Protein AF-A0A432IQC7-F1 (afdb_monomer_lite)

Sequence (105 aa):
MKKDLQYITLHDFSTETGYFYPDFELSYQLFGPELHTAPVVLVNHALTGNSNVTGKNGWWKELIGPARVIDTNKYTIISINVPGNGYDEKPENLIENFEDFNARD

Radius of gyration: 14.85 Å; chains: 1; bounding box: 38×25×37 Å

Structure (mmCIF, N/CA/C/O backbone):
data_AF-A0A432IQC7-F1
#
_entry.id   AF-A0A432IQC7-F1
#
loop_
_atom_site.group_PDB
_atom_site.id
_atom_site.type_symbol
_atom_site.label_atom_id
_atom_site.label_alt_id
_atom_site.label_comp_id
_atom_site.label_asym_id
_atom_site.label_entity_id
_atom_site.label_seq_id
_atom_site.pdbx_PDB_ins_code
_atom_site.Cartn_x
_atom_site.Cartn_y
_atom_site.Cartn_z
_atom_site.occupancy
_atom_site.B_iso_or_equiv
_atom_site.auth_seq_id
_atom_site.auth_comp_id
_atom_site.auth_asym_id
_atom_site.auth_atom_id
_atom_site.pdbx_PDB_model_num
ATOM 1 N N . MET A 1 1 ? 12.949 10.041 7.342 1.00 52.72 1 MET A N 1
ATOM 2 C CA . MET A 1 1 ? 12.748 9.931 5.876 1.00 52.72 1 MET A CA 1
ATOM 3 C C . MET A 1 1 ? 11.260 10.077 5.631 1.00 52.72 1 MET A C 1
ATOM 5 O O . MET A 1 1 ? 10.510 9.412 6.330 1.00 52.72 1 MET A O 1
ATOM 9 N N . LYS A 1 2 ? 10.835 10.969 4.733 1.00 60.66 2 LYS A N 1
ATOM 10 C CA . LYS A 1 2 ? 9.410 11.184 4.455 1.00 60.66 2 LYS A CA 1
ATOM 11 C C . LYS A 1 2 ? 8.861 9.943 3.742 1.00 60.66 2 LYS A C 1
ATOM 13 O O . LYS A 1 2 ? 9.435 9.538 2.733 1.00 60.66 2 LYS A O 1
ATOM 18 N N . LYS A 1 3 ? 7.828 9.310 4.301 1.00 79.31 3 LYS A N 1
ATOM 19 C CA . LYS A 1 3 ? 7.080 8.247 3.619 1.00 79.31 3 LYS A CA 1
ATOM 20 C C . LYS A 1 3 ? 6.276 8.933 2.513 1.00 79.31 3 LYS A C 1
ATOM 22 O O . LYS A 1 3 ? 5.605 9.924 2.798 1.00 79.31 3 LYS A O 1
ATOM 27 N N . ASP A 1 4 ? 6.388 8.475 1.271 1.00 91.00 4 ASP A N 1
ATOM 28 C CA . ASP A 1 4 ? 5.612 9.029 0.151 1.00 91.00 4 ASP A CA 1
ATOM 29 C C . ASP A 1 4 ? 4.208 8.412 0.137 1.00 91.00 4 ASP A C 1
ATOM 31 O O . ASP A 1 4 ? 3.841 7.659 -0.762 1.00 91.00 4 ASP A O 1
ATOM 35 N N . LEU A 1 5 ? 3.484 8.628 1.238 1.00 96.25 5 LEU A N 1
ATOM 36 C CA . LEU A 1 5 ? 2.135 8.121 1.440 1.00 96.25 5 LEU A CA 1
ATOM 37 C C . LEU A 1 5 ? 1.142 9.008 0.704 1.00 96.25 5 LEU A C 1
ATOM 39 O O . LEU A 1 5 ? 1.131 10.228 0.874 1.00 96.25 5 LEU A O 1
ATOM 43 N N . GLN A 1 6 ? 0.292 8.354 -0.069 1.00 97.06 6 GLN A N 1
ATOM 44 C CA . GLN A 1 6 ? -0.903 8.923 -0.660 1.00 97.06 6 GLN A CA 1
ATOM 45 C C . GLN A 1 6 ? -2.111 8.470 0.160 1.00 97.06 6 GLN A C 1
ATOM 47 O O . GLN A 1 6 ? -2.053 7.441 0.837 1.00 97.06 6 GLN A O 1
ATOM 52 N N . TYR A 1 7 ? -3.196 9.237 0.099 1.00 97.31 7 TYR A N 1
ATOM 53 C CA . TYR A 1 7 ? -4.412 8.967 0.859 1.00 97.31 7 TYR A CA 1
ATOM 54 C C . TYR A 1 7 ? -5.626 8.997 -0.062 1.00 97.31 7 TYR A C 1
ATOM 56 O O . TYR A 1 7 ? -5.666 9.759 -1.030 1.00 97.31 7 TYR A O 1
ATOM 64 N N . ILE A 1 8 ? -6.601 8.146 0.232 1.00 97.12 8 ILE A N 1
ATOM 65 C CA . ILE A 1 8 ? -7.933 8.178 -0.366 1.00 97.12 8 ILE A CA 1
ATOM 66 C C . ILE A 1 8 ? -8.960 8.040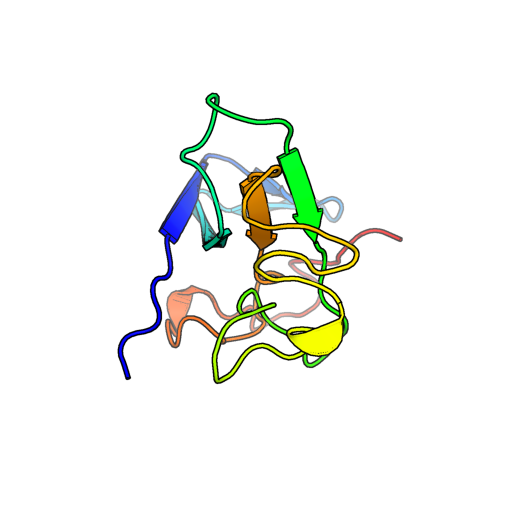 0.752 1.00 97.12 8 ILE A C 1
ATOM 68 O O . ILE A 1 8 ? -8.809 7.186 1.622 1.00 97.12 8 ILE A O 1
ATOM 72 N N . THR A 1 9 ? -9.996 8.871 0.730 1.00 97.88 9 THR A N 1
ATOM 73 C CA . THR A 1 9 ? -11.095 8.798 1.696 1.00 97.88 9 THR A CA 1
ATOM 74 C C . THR A 1 9 ? -12.285 8.118 1.044 1.00 97.88 9 THR A C 1
ATOM 76 O O . THR A 1 9 ? -12.732 8.526 -0.029 1.00 97.88 9 THR A O 1
ATOM 79 N N . LEU A 1 10 ? -12.787 7.068 1.685 1.00 96.75 10 LEU A N 1
ATOM 80 C CA . LEU A 1 10 ? -14.076 6.475 1.361 1.00 96.75 10 LEU A CA 1
ATOM 81 C C . LEU A 1 10 ? -15.129 7.144 2.243 1.00 96.75 10 LEU A C 1
ATOM 83 O O . LEU A 1 10 ? -15.012 7.111 3.466 1.00 96.75 10 LEU A O 1
ATOM 87 N N . HIS A 1 11 ? -16.132 7.757 1.627 1.00 97.81 11 HIS A N 1
ATOM 88 C CA . HIS A 1 11 ? -17.242 8.370 2.351 1.00 97.81 11 HIS A CA 1
ATOM 89 C C . HIS A 1 11 ? -18.366 7.356 2.561 1.00 97.81 11 HIS A C 1
ATOM 91 O O . HIS A 1 11 ? -18.594 6.506 1.696 1.00 97.81 11 HIS A O 1
ATOM 97 N N . ASP A 1 12 ? -19.064 7.473 3.689 1.00 97.56 12 ASP A N 1
ATOM 98 C CA . ASP A 1 12 ? -20.222 6.651 4.053 1.00 97.56 12 ASP A CA 1
ATOM 99 C C . ASP A 1 12 ? -19.945 5.134 3.958 1.00 97.56 12 ASP A C 1
ATOM 101 O O . ASP A 1 12 ? -20.722 4.362 3.388 1.00 97.56 12 ASP A O 1
ATOM 105 N N . PHE A 1 13 ? -18.806 4.690 4.497 1.00 95.50 13 PHE A N 1
ATOM 106 C CA . PHE A 1 13 ? -18.362 3.300 4.420 1.00 95.50 13 PHE A CA 1
ATOM 107 C C . PHE A 1 13 ? -18.910 2.467 5.584 1.00 95.50 13 PHE A C 1
ATOM 109 O O . PHE A 1 13 ? -18.645 2.751 6.751 1.00 95.50 13 PHE A O 1
ATOM 116 N N . SER A 1 14 ? -19.629 1.390 5.271 1.00 95.38 14 SER A N 1
ATOM 117 C CA . SER A 1 14 ? -20.025 0.376 6.253 1.00 95.38 14 SER A CA 1
ATOM 118 C C . SER A 1 14 ? -19.151 -0.865 6.128 1.00 95.38 14 SER A C 1
ATOM 120 O O . SER A 1 14 ? -19.010 -1.422 5.037 1.00 95.38 14 SER A O 1
ATOM 122 N N . THR A 1 15 ? -18.600 -1.324 7.249 1.00 93.19 15 THR A N 1
ATOM 123 C CA . THR A 1 15 ? -17.915 -2.618 7.317 1.00 93.19 15 THR A CA 1
ATOM 124 C C . THR A 1 15 ? -18.918 -3.764 7.240 1.00 93.19 15 THR A C 1
ATOM 126 O O . THR A 1 15 ? -20.127 -3.575 7.386 1.00 93.19 15 THR A O 1
ATOM 129 N N . GLU A 1 16 ? -18.429 -4.983 7.016 1.00 88.00 16 GLU A N 1
ATOM 130 C CA . GLU A 1 16 ? -19.286 -6.172 6.947 1.00 88.00 16 GLU A CA 1
ATOM 131 C C . GLU A 1 16 ? -20.040 -6.435 8.261 1.00 88.00 16 GLU A C 1
ATOM 133 O O . GLU A 1 16 ? -21.188 -6.874 8.238 1.00 88.00 16 GLU A O 1
ATOM 138 N N . THR A 1 17 ? -19.437 -6.095 9.405 1.00 89.88 17 THR A N 1
ATOM 139 C CA . THR A 1 17 ? -20.076 -6.177 10.728 1.00 89.88 17 THR A CA 1
ATOM 140 C C . THR A 1 17 ? -21.114 -5.072 10.960 1.00 89.88 17 THR A C 1
ATOM 142 O O . THR A 1 17 ? -21.816 -5.090 11.970 1.00 89.88 17 THR A O 1
ATOM 145 N N . GLY A 1 18 ? -21.260 -4.134 10.018 1.00 92.94 18 GLY A N 1
ATOM 146 C CA . GLY A 1 18 ? -22.230 -3.044 10.062 1.00 92.94 18 GLY A CA 1
ATOM 147 C C . GLY A 1 18 ? -21.731 -1.784 10.767 1.00 92.94 18 GLY A C 1
ATOM 148 O O . GLY A 1 18 ? -22.510 -0.841 10.918 1.00 92.94 18 GLY A O 1
ATOM 149 N N . TYR A 1 19 ? -20.461 -1.732 11.182 1.00 94.81 19 TYR A N 1
ATOM 150 C CA . TYR A 1 19 ? -19.888 -0.509 11.737 1.00 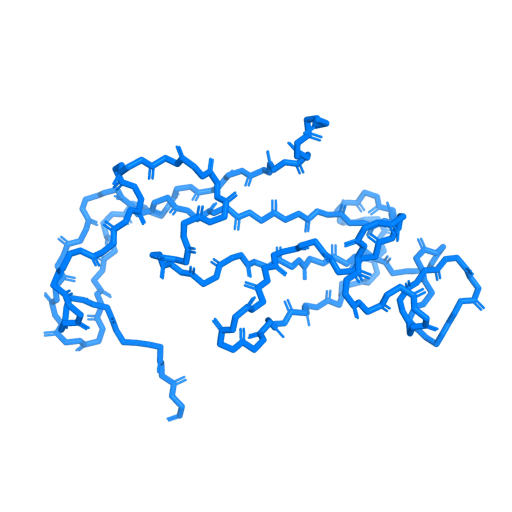94.81 19 TYR A CA 1
ATOM 151 C C . TYR A 1 19 ? -19.777 0.560 10.643 1.00 94.81 19 TYR A C 1
ATOM 153 O O . TYR A 1 19 ? -19.350 0.275 9.523 1.00 94.81 19 TYR A O 1
ATOM 161 N N . PHE A 1 20 ? -20.189 1.789 10.953 1.00 96.38 20 PHE A N 1
ATOM 162 C CA . PHE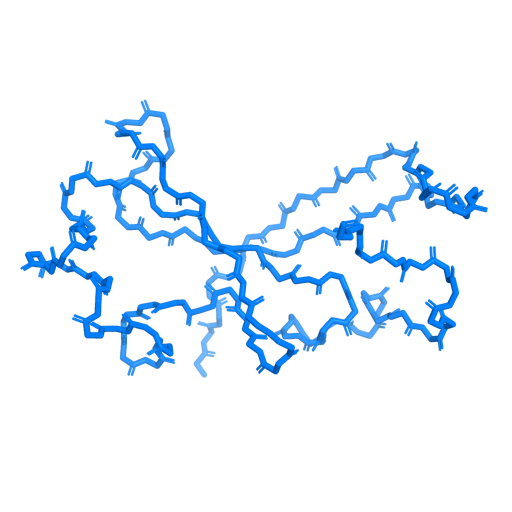 A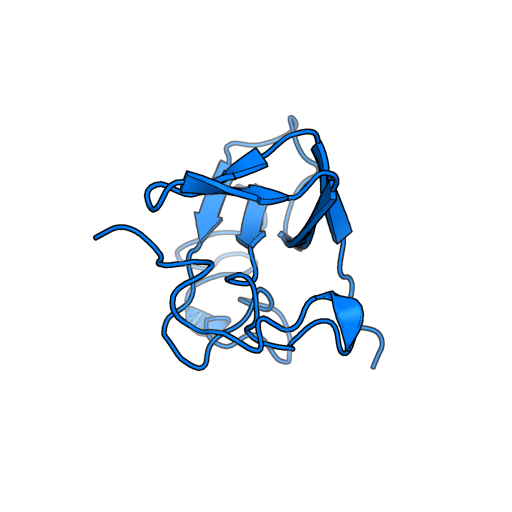 1 20 ? -20.279 2.881 9.987 1.00 96.38 20 PHE A CA 1
ATOM 163 C C . PHE A 1 20 ? -19.183 3.924 10.208 1.00 96.38 20 PHE A C 1
ATOM 165 O O . PHE A 1 20 ? -19.088 4.522 11.279 1.00 96.38 20 PHE A O 1
ATOM 172 N N . TYR A 1 21 ? -18.415 4.184 9.153 1.00 95.94 21 TYR A N 1
ATOM 173 C CA . TYR A 1 21 ? -17.449 5.268 9.055 1.00 95.94 21 TYR A CA 1
ATOM 174 C C . TYR A 1 21 ? -17.994 6.357 8.114 1.00 95.94 21 TYR A C 1
ATOM 176 O O . TYR A 1 21 ? -18.119 6.101 6.914 1.00 95.94 21 TYR A O 1
ATOM 184 N N . PRO A 1 22 ? -18.282 7.579 8.608 1.00 97.19 22 PRO A N 1
ATOM 185 C CA . PRO A 1 22 ? -18.618 8.710 7.738 1.00 97.19 22 PRO A CA 1
ATOM 186 C C . PRO A 1 22 ? -17.486 9.028 6.754 1.00 97.19 22 PRO A C 1
ATOM 188 O O . PRO A 1 22 ? -17.730 9.242 5.571 1.00 97.19 22 PRO A O 1
ATOM 191 N N . ASP A 1 23 ? -16.247 8.982 7.250 1.00 96.56 23 ASP A N 1
ATOM 192 C CA . ASP A 1 23 ? -15.016 9.151 6.489 1.00 96.56 23 ASP A CA 1
ATOM 193 C C . ASP A 1 23 ? -14.036 8.042 6.889 1.00 96.56 23 ASP A C 1
ATOM 195 O O . ASP A 1 23 ? -13.644 7.938 8.052 1.00 96.56 23 ASP A O 1
ATOM 199 N N . PHE A 1 24 ? -13.642 7.205 5.929 1.00 95.81 24 PHE A N 1
ATOM 200 C CA . PHE A 1 24 ? -12.685 6.118 6.121 1.00 95.81 24 PHE A CA 1
ATOM 201 C C . PHE A 1 24 ? -11.451 6.353 5.246 1.00 95.81 24 PHE A C 1
ATOM 203 O O . PHE A 1 24 ? -11.460 6.092 4.039 1.00 95.81 24 PHE A O 1
ATOM 210 N N . GLU A 1 25 ? -10.400 6.919 5.840 1.00 97.12 25 GLU A N 1
ATOM 211 C CA . GLU A 1 25 ? -9.158 7.249 5.141 1.00 97.12 25 GLU A CA 1
ATOM 212 C C . GLU A 1 25 ? -8.245 6.019 5.025 1.00 97.12 25 GLU A C 1
ATOM 214 O O . GLU A 1 25 ? -7.933 5.346 6.004 1.00 97.12 25 GLU A O 1
ATOM 219 N N . LEU A 1 26 ? -7.781 5.740 3.809 1.00 96.31 26 LEU A N 1
ATOM 220 C CA . LEU A 1 26 ? -6.820 4.687 3.509 1.00 96.31 26 LEU A CA 1
ATOM 221 C C . LEU A 1 26 ? -5.517 5.307 3.024 1.00 96.31 26 LEU A C 1
ATOM 223 O O . LEU A 1 26 ? -5.518 6.119 2.096 1.00 96.31 26 LEU A O 1
ATOM 227 N N . SER A 1 27 ? -4.397 4.868 3.594 1.00 97.62 27 SER A N 1
ATOM 228 C CA . SER A 1 27 ? -3.069 5.238 3.113 1.00 97.62 27 SER A CA 1
ATOM 229 C C . SER A 1 27 ? -2.490 4.162 2.194 1.00 97.62 27 SER A C 1
ATOM 231 O O . SER A 1 27 ? -2.632 2.959 2.420 1.00 97.62 27 SER A O 1
ATOM 233 N N . TYR A 1 28 ? -1.822 4.587 1.127 1.00 97.56 28 TYR A N 1
ATOM 234 C CA . TYR A 1 28 ? -1.223 3.697 0.137 1.00 97.56 28 TYR A CA 1
ATOM 235 C C . TYR A 1 28 ? 0.045 4.308 -0.464 1.00 97.56 28 TYR A C 1
ATOM 237 O O . TYR A 1 28 ? 0.356 5.483 -0.264 1.00 97.56 28 TYR A O 1
ATOM 245 N N . GLN A 1 29 ? 0.800 3.500 -1.204 1.00 97.81 29 GLN A N 1
ATOM 246 C CA . GLN A 1 29 ? 1.958 3.951 -1.973 1.00 97.81 29 GLN A CA 1
ATOM 247 C C . GLN A 1 29 ? 1.896 3.446 -3.408 1.00 97.81 29 GLN A C 1
ATOM 249 O O . GLN A 1 29 ? 1.369 2.364 -3.684 1.00 97.81 29 GLN A O 1
ATOM 254 N N . LEU A 1 30 ? 2.483 4.242 -4.299 1.00 97.69 30 LEU A N 1
ATOM 255 C CA . LEU A 1 30 ? 2.648 3.939 -5.712 1.00 97.69 30 LEU A CA 1
ATOM 256 C C . LEU A 1 30 ? 4.127 3.756 -6.042 1.00 97.69 30 LEU A C 1
ATOM 258 O O . LEU A 1 30 ? 4.985 4.464 -5.516 1.00 97.69 30 LEU A O 1
ATOM 262 N N . PHE A 1 31 ? 4.422 2.825 -6.945 1.00 97.50 31 PHE A N 1
ATOM 263 C CA . PHE A 1 31 ? 5.767 2.628 -7.482 1.00 97.50 31 PHE A CA 1
ATOM 264 C C . PHE A 1 31 ? 5.697 2.346 -8.983 1.00 97.50 31 PHE A C 1
ATOM 266 O O . PHE A 1 31 ? 4.775 1.677 -9.445 1.00 97.50 31 PHE A O 1
ATOM 273 N N . GLY A 1 32 ? 6.703 2.799 -9.733 1.00 97.62 32 GLY A N 1
ATOM 274 C CA . GLY A 1 32 ? 6.754 2.623 -11.186 1.00 97.62 32 GLY A CA 1
ATOM 275 C C . GLY A 1 32 ? 6.066 3.760 -11.953 1.00 97.62 32 GLY A C 1
ATOM 276 O O . GLY A 1 32 ? 6.078 4.891 -11.464 1.00 97.62 32 GLY A O 1
ATOM 277 N N . PRO A 1 33 ? 5.523 3.500 -13.159 1.00 98.31 33 PRO A N 1
ATOM 278 C CA . PRO A 1 33 ? 4.866 4.513 -13.981 1.00 98.31 33 PRO A CA 1
ATOM 279 C C . PRO A 1 33 ? 3.617 5.084 -13.306 1.00 98.31 33 PRO A C 1
ATOM 281 O O . PRO A 1 33 ? 3.016 4.445 -12.438 1.00 98.31 33 PRO A O 1
ATOM 284 N N . GLU A 1 34 ? 3.195 6.268 -13.745 1.00 97.31 34 GLU A N 1
ATOM 285 C CA . GLU A 1 34 ? 1.988 6.928 -13.243 1.00 97.31 34 GLU A CA 1
ATOM 286 C C . GLU A 1 34 ? 0.738 6.054 -13.429 1.00 97.31 34 GLU A C 1
ATOM 288 O O . GLU A 1 34 ? 0.634 5.268 -14.379 1.00 97.31 34 GLU A O 1
ATOM 293 N N . LEU A 1 35 ? -0.241 6.201 -12.531 1.00 95.81 35 LEU A N 1
ATOM 294 C CA . LEU A 1 35 ? -1.529 5.520 -12.665 1.00 95.81 35 LEU A CA 1
ATOM 295 C C . LEU A 1 35 ? -2.143 5.783 -14.046 1.00 95.81 35 LEU A C 1
ATOM 297 O O . LEU A 1 35 ? -2.030 6.874 -14.596 1.00 95.81 35 LEU A O 1
ATOM 301 N N . HIS A 1 36 ? -2.807 4.764 -14.596 1.00 96.25 36 HIS A N 1
ATOM 302 C CA . HIS A 1 36 ? -3.409 4.765 -15.937 1.00 96.25 36 HIS A CA 1
ATOM 303 C C . HIS A 1 36 ? -2.422 4.784 -17.118 1.00 96.25 36 HIS A C 1
ATOM 305 O O . HIS A 1 36 ? -2.867 4.736 -18.263 1.00 96.25 36 HIS A O 1
ATOM 311 N N . THR A 1 37 ? -1.105 4.784 -16.875 1.00 98.19 37 THR A N 1
ATOM 312 C CA . THR A 1 37 ? -0.090 4.718 -17.946 1.00 98.19 37 THR A CA 1
ATOM 313 C C . THR A 1 37 ? 0.497 3.318 -18.157 1.00 98.19 37 THR A C 1
ATOM 315 O O . THR A 1 37 ? 1.112 3.058 -19.191 1.00 98.19 37 THR A O 1
ATOM 318 N N . ALA A 1 38 ? 0.275 2.394 -17.215 1.00 98.31 38 ALA A N 1
ATOM 319 C CA . ALA A 1 38 ? 0.742 1.009 -17.264 1.00 98.31 38 ALA A CA 1
ATOM 320 C C . ALA A 1 38 ? -0.253 0.046 -16.577 1.00 98.31 38 ALA A C 1
ATOM 322 O O . ALA A 1 38 ? -1.102 0.493 -15.798 1.00 98.31 38 ALA A O 1
ATOM 323 N N . PRO A 1 39 ? -0.174 -1.278 -16.831 1.00 98.50 39 PRO A N 1
ATOM 324 C CA . PRO A 1 39 ? -0.971 -2.258 -16.098 1.00 98.50 39 PRO A CA 1
ATOM 325 C C . PRO A 1 39 ? -0.658 -2.230 -14.597 1.00 98.50 39 PRO A C 1
ATOM 327 O O . PRO A 1 39 ? 0.494 -2.051 -14.191 1.00 98.50 39 PRO A O 1
ATOM 330 N N . VAL A 1 40 ? -1.690 -2.433 -13.779 1.00 98.50 40 VAL A N 1
ATOM 331 C CA . VAL A 1 40 ? -1.602 -2.324 -12.320 1.00 98.50 40 VAL A CA 1
ATOM 332 C C . VAL A 1 40 ? -1.378 -3.686 -11.672 1.00 98.50 40 VAL A C 1
ATOM 334 O O . VAL A 1 40 ? -2.077 -4.651 -11.981 1.00 98.50 40 VAL A O 1
ATOM 337 N N . VAL A 1 41 ? -0.446 -3.740 -10.720 1.00 98.50 41 VAL A N 1
ATOM 338 C CA . VAL A 1 41 ? -0.286 -4.858 -9.782 1.00 98.50 41 VAL A CA 1
ATOM 339 C C . VAL A 1 41 ? -0.619 -4.357 -8.378 1.00 98.50 41 VAL A C 1
ATOM 341 O O . VAL A 1 41 ? 0.047 -3.459 -7.862 1.00 98.50 41 VAL A O 1
ATOM 344 N N . LEU A 1 42 ? -1.646 -4.944 -7.760 1.00 97.81 42 LEU A N 1
ATOM 345 C CA . LEU A 1 42 ? -1.997 -4.699 -6.362 1.00 97.81 42 LEU A CA 1
ATOM 346 C C . LEU A 1 42 ? -1.196 -5.637 -5.454 1.00 97.81 42 LEU A C 1
ATOM 348 O O . LEU A 1 42 ? -1.202 -6.852 -5.654 1.00 97.81 42 LEU A O 1
ATOM 352 N N . VAL A 1 43 ? -0.532 -5.077 -4.447 1.00 97.56 43 VAL A N 1
ATOM 353 C CA . VAL A 1 43 ? 0.215 -5.827 -3.435 1.00 97.56 43 VAL A CA 1
ATOM 354 C C . VAL A 1 43 ? -0.437 -5.626 -2.075 1.00 97.56 43 VAL A C 1
ATOM 356 O O . VAL A 1 43 ? -0.433 -4.523 -1.537 1.00 97.56 43 VAL A O 1
ATOM 359 N N . ASN A 1 44 ? -0.947 -6.715 -1.502 1.00 94.75 44 ASN A N 1
ATOM 360 C CA . ASN A 1 44 ? -1.424 -6.743 -0.124 1.00 94.75 44 ASN A CA 1
ATOM 361 C C . ASN A 1 44 ? -0.296 -7.231 0.788 1.00 94.75 44 ASN A C 1
ATOM 363 O O . ASN A 1 44 ? 0.384 -8.213 0.479 1.00 94.75 44 ASN A O 1
ATOM 367 N N . HIS A 1 45 ? -0.081 -6.541 1.904 1.00 94.69 45 HIS A N 1
ATOM 368 C CA . HIS A 1 45 ? 0.954 -6.907 2.864 1.00 94.69 45 HIS A CA 1
ATOM 369 C C . HIS A 1 45 ? 0.445 -7.923 3.903 1.00 94.69 45 HIS A C 1
ATOM 371 O O . HIS A 1 45 ? -0.752 -8.047 4.142 1.00 94.69 45 HIS A O 1
ATOM 377 N N . ALA A 1 46 ? 1.370 -8.643 4.545 1.00 93.56 46 ALA A N 1
ATOM 378 C CA . ALA A 1 46 ? 1.071 -9.540 5.669 1.00 93.56 46 ALA A CA 1
ATOM 379 C C . ALA A 1 46 ? 0.857 -8.765 6.989 1.00 93.56 46 ALA A C 1
ATOM 381 O O . ALA A 1 46 ? 1.003 -7.547 7.015 1.00 93.56 46 ALA A O 1
ATOM 382 N N . LEU A 1 47 ? 0.587 -9.460 8.101 1.00 91.12 47 LEU A N 1
ATOM 383 C CA . LEU A 1 47 ? 0.185 -8.862 9.387 1.00 91.12 47 LEU A CA 1
ATOM 384 C C . LEU A 1 47 ? 1.046 -7.673 9.864 1.00 91.12 47 LEU A C 1
ATOM 386 O O . LEU A 1 47 ? 0.507 -6.637 10.225 1.00 91.12 47 LEU A O 1
ATOM 390 N N . THR A 1 48 ? 2.377 -7.794 9.851 1.00 92.25 48 THR A N 1
ATOM 391 C CA . THR A 1 48 ? 3.299 -6.734 10.317 1.00 92.25 48 THR A CA 1
ATOM 392 C C . THR A 1 48 ? 3.868 -5.883 9.176 1.00 92.25 48 THR A C 1
ATOM 394 O O . THR A 1 48 ? 4.874 -5.190 9.347 1.00 92.25 48 THR A O 1
ATOM 397 N N . GLY A 1 49 ? 3.311 -6.027 7.974 1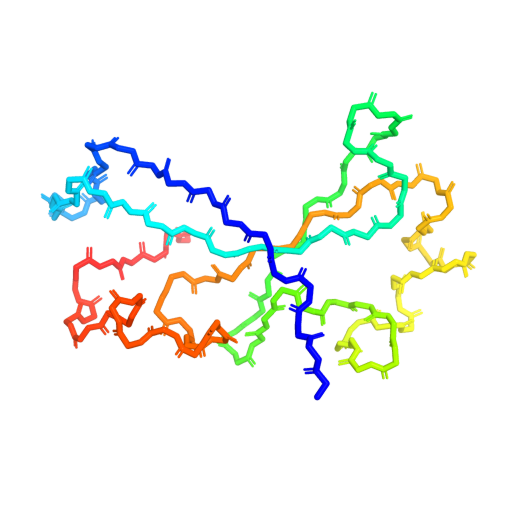.00 94.38 49 GLY A N 1
ATOM 398 C CA . GLY A 1 49 ? 3.748 -5.324 6.777 1.00 94.38 49 GLY A CA 1
ATOM 399 C C . GLY A 1 49 ? 3.149 -3.925 6.655 1.00 94.38 49 GLY A C 1
ATOM 400 O O . GLY A 1 49 ? 2.423 -3.448 7.522 1.00 94.38 49 GLY A O 1
ATOM 401 N N . ASN A 1 50 ? 3.487 -3.259 5.557 1.00 96.94 50 ASN A N 1
ATOM 402 C CA . ASN A 1 50 ? 2.969 -1.941 5.197 1.00 96.94 50 ASN A CA 1
ATOM 403 C C . ASN A 1 50 ? 3.060 -1.724 3.680 1.00 96.94 50 ASN A C 1
ATOM 405 O O . ASN A 1 50 ? 3.581 -2.570 2.945 1.00 96.94 50 ASN A O 1
ATOM 409 N N . SER A 1 51 ? 2.597 -0.567 3.214 1.00 97.56 51 SER A N 1
ATOM 410 C CA . SER A 1 51 ? 2.582 -0.172 1.806 1.00 97.56 51 SER A CA 1
ATOM 411 C C . SER A 1 51 ? 3.968 -0.046 1.156 1.00 97.56 51 SER A C 1
ATOM 413 O O . SER A 1 51 ? 4.078 -0.009 -0.070 1.00 97.56 51 SER A O 1
ATOM 415 N N . ASN A 1 52 ? 5.057 0.016 1.931 1.00 97.50 52 ASN A N 1
ATOM 416 C CA . ASN A 1 52 ? 6.395 0.215 1.382 1.00 97.50 52 ASN A CA 1
ATOM 417 C C . ASN A 1 52 ? 7.009 -1.102 0.886 1.00 97.50 52 ASN A C 1
ATOM 419 O O . ASN A 1 52 ? 7.755 -1.771 1.602 1.00 97.50 52 ASN A O 1
ATOM 423 N N . VAL A 1 53 ? 6.709 -1.475 -0.358 1.00 97.62 53 VAL A N 1
ATOM 424 C CA . VAL A 1 53 ? 7.049 -2.806 -0.899 1.00 97.62 53 VAL A CA 1
ATOM 425 C C . VAL A 1 53 ? 8.411 -2.879 -1.594 1.00 97.62 53 VAL A C 1
ATOM 427 O O . VAL A 1 53 ? 9.010 -3.950 -1.643 1.00 97.62 53 VAL A O 1
ATOM 430 N N . THR A 1 54 ? 8.944 -1.763 -2.098 1.00 97.12 54 THR A N 1
ATOM 431 C CA . THR A 1 54 ? 10.217 -1.720 -2.846 1.00 97.12 54 THR A CA 1
ATOM 432 C C . THR A 1 54 ? 11.088 -0.513 -2.450 1.00 97.12 54 THR A C 1
ATOM 434 O O . THR A 1 54 ? 10.854 0.147 -1.439 1.00 97.12 54 THR A O 1
ATOM 437 N N . GLY A 1 55 ? 12.162 -0.252 -3.195 1.00 93.50 55 GLY A N 1
ATOM 438 C CA . GLY A 1 55 ? 13.168 0.752 -2.878 1.00 93.50 55 GLY A CA 1
ATOM 439 C C . GLY A 1 55 ? 14.072 0.321 -1.723 1.00 93.50 55 GLY A C 1
ATOM 440 O O . GLY A 1 55 ? 14.118 -0.841 -1.320 1.00 93.50 55 GLY A O 1
ATOM 441 N N . LYS A 1 56 ? 14.825 1.277 -1.170 1.00 93.31 56 LYS A N 1
ATOM 442 C CA . LYS A 1 56 ? 15.860 1.001 -0.157 1.00 93.31 56 LYS A CA 1
ATOM 443 C C . LYS A 1 56 ? 15.319 0.254 1.072 1.00 93.31 56 LYS A C 1
ATOM 445 O O . LYS A 1 56 ? 1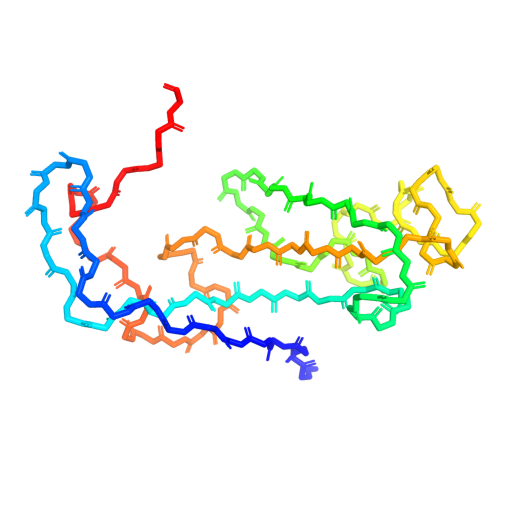5.979 -0.663 1.566 1.00 93.31 56 LYS A O 1
ATOM 450 N N . ASN A 1 57 ? 14.127 0.645 1.521 1.00 92.94 57 ASN A N 1
ATOM 451 C CA . ASN A 1 57 ? 13.501 0.174 2.759 1.00 92.94 57 ASN A CA 1
ATOM 452 C C . ASN A 1 57 ? 12.320 -0.783 2.509 1.00 92.94 57 ASN A C 1
ATOM 454 O O . ASN A 1 57 ? 11.591 -1.086 3.449 1.00 92.94 57 ASN A O 1
ATOM 458 N N . GLY A 1 58 ? 12.080 -1.195 1.260 1.00 95.81 58 GLY A N 1
ATOM 459 C CA . GLY A 1 58 ? 10.936 -2.035 0.917 1.00 95.81 58 GLY A CA 1
ATOM 460 C C . GLY A 1 58 ? 11.129 -3.492 1.318 1.00 95.81 58 GLY A C 1
ATOM 461 O O . GLY A 1 58 ? 12.198 -4.060 1.083 1.00 95.81 58 GLY A O 1
ATOM 462 N N . TRP A 1 59 ? 10.094 -4.108 1.891 1.00 96.50 59 TRP A N 1
ATOM 463 C CA . TRP A 1 59 ? 10.160 -5.486 2.401 1.00 96.50 59 TRP A CA 1
ATOM 464 C C . TRP A 1 59 ? 10.165 -6.559 1.295 1.00 96.50 59 TRP A C 1
ATOM 466 O O . TRP A 1 59 ? 10.559 -7.696 1.545 1.00 96.50 59 TRP A O 1
ATOM 476 N N . TRP A 1 60 ? 9.828 -6.190 0.055 1.00 97.19 60 TRP A N 1
ATOM 477 C CA . TRP A 1 60 ? 9.849 -7.054 -1.133 1.00 97.19 60 TRP A CA 1
ATOM 478 C C . TRP A 1 60 ? 10.754 -6.533 -2.261 1.00 97.19 60 TRP A C 1
ATOM 480 O O . TRP A 1 60 ? 10.611 -6.926 -3.418 1.00 97.19 60 TRP A O 1
ATOM 490 N N . LYS A 1 61 ? 11.753 -5.703 -1.937 1.00 96.81 61 LYS A N 1
ATOM 491 C CA . LYS A 1 61 ? 12.658 -5.060 -2.914 1.00 96.81 61 LYS A CA 1
ATOM 492 C C . LYS A 1 61 ? 13.469 -6.006 -3.819 1.00 96.81 61 LYS A C 1
ATOM 494 O O . LYS A 1 61 ? 13.966 -5.575 -4.855 1.00 96.81 61 LYS A O 1
ATOM 499 N N . GLU A 1 62 ? 13.635 -7.274 -3.438 1.00 97.25 62 GLU A N 1
ATOM 500 C CA . GLU A 1 62 ? 14.291 -8.270 -4.302 1.00 97.25 62 GLU A CA 1
ATOM 501 C C . GLU A 1 62 ? 13.340 -8.838 -5.368 1.00 97.25 62 GLU A C 1
ATOM 503 O O . GLU A 1 62 ? 13.795 -9.271 -6.427 1.00 97.25 62 GLU A O 1
ATOM 508 N N . LEU A 1 63 ? 12.027 -8.800 -5.114 1.00 97.94 63 LEU A N 1
ATOM 509 C CA . LEU A 1 63 ? 10.981 -9.281 -6.019 1.00 97.94 63 LEU A CA 1
ATOM 510 C C . LEU A 1 63 ? 10.402 -8.152 -6.883 1.00 97.94 63 LEU A C 1
ATOM 512 O O . LEU A 1 63 ? 10.170 -8.348 -8.077 1.00 97.94 63 LEU A O 1
ATOM 516 N N . ILE A 1 64 ? 10.183 -6.983 -6.278 1.00 98.44 64 ILE A N 1
ATOM 517 C CA . ILE A 1 64 ? 9.575 -5.802 -6.897 1.00 98.44 64 ILE A CA 1
ATOM 518 C C . ILE A 1 64 ? 10.650 -4.734 -7.076 1.00 98.44 64 ILE A C 1
ATOM 520 O O . ILE A 1 64 ? 11.282 -4.335 -6.100 1.00 98.44 64 ILE A O 1
ATOM 524 N N . GLY A 1 65 ? 10.839 -4.229 -8.294 1.00 98.25 65 GLY A N 1
ATOM 525 C CA . GLY A 1 65 ? 11.789 -3.151 -8.591 1.00 98.25 65 GLY A CA 1
ATOM 526 C C . GLY A 1 65 ? 12.193 -3.101 -10.067 1.00 98.25 65 GLY A C 1
ATOM 527 O O . GLY A 1 65 ? 11.732 -3.934 -10.850 1.00 98.25 65 GLY A O 1
ATOM 528 N N . PRO A 1 66 ? 13.071 -2.165 -10.471 1.00 97.94 66 PRO A N 1
ATOM 529 C CA . PRO A 1 66 ? 13.503 -2.052 -11.861 1.00 97.94 66 PRO A CA 1
ATOM 530 C C . PRO A 1 66 ? 14.187 -3.341 -12.327 1.00 97.94 66 PRO A C 1
ATOM 532 O O . PRO A 1 66 ? 15.134 -3.799 -11.685 1.00 97.94 66 PRO A O 1
ATOM 535 N N . ALA A 1 67 ? 13.707 -3.921 -13.429 1.00 97.81 67 ALA A N 1
ATOM 536 C CA . ALA A 1 67 ? 14.198 -5.185 -13.990 1.00 97.81 67 ALA A CA 1
ATOM 537 C C . ALA A 1 67 ? 14.140 -6.395 -13.024 1.00 97.81 67 ALA A C 1
ATOM 539 O O . ALA A 1 67 ? 14.903 -7.353 -13.174 1.00 97.81 67 ALA A O 1
ATOM 540 N N . ARG A 1 68 ? 13.241 -6.370 -12.029 1.00 97.94 68 ARG A N 1
ATOM 541 C CA . ARG A 1 68 ? 12.937 -7.519 -11.154 1.00 97.94 68 ARG A CA 1
ATOM 542 C C . ARG A 1 68 ? 11.752 -8.331 -11.692 1.00 97.94 68 ARG A C 1
ATOM 544 O O . ARG A 1 68 ? 11.216 -8.024 -12.753 1.00 97.94 68 ARG A O 1
ATOM 551 N N . VAL A 1 69 ? 11.359 -9.385 -10.966 1.00 98.06 69 VAL A N 1
ATOM 552 C CA . VAL A 1 69 ? 10.237 -10.273 -11.339 1.00 98.06 69 VAL A CA 1
ATOM 553 C C . VAL A 1 69 ? 8.956 -9.466 -11.547 1.00 98.06 69 VAL A C 1
ATOM 555 O O . VAL A 1 69 ? 8.285 -9.619 -12.565 1.00 98.06 69 VAL A O 1
ATOM 558 N N . ILE A 1 70 ? 8.658 -8.571 -10.606 1.00 98.44 70 ILE A N 1
ATOM 559 C CA . ILE A 1 70 ? 7.626 -7.550 -10.753 1.00 98.44 70 ILE A CA 1
ATOM 560 C C . ILE A 1 70 ? 8.348 -6.244 -11.105 1.00 98.44 70 ILE A C 1
ATOM 562 O O . ILE A 1 70 ? 8.864 -5.532 -10.240 1.00 98.44 70 ILE A O 1
ATOM 566 N N . ASP A 1 71 ? 8.449 -5.990 -12.408 1.00 98.56 71 ASP A N 1
ATOM 567 C CA . ASP A 1 71 ? 9.273 -4.922 -12.974 1.00 98.56 71 ASP A CA 1
ATOM 568 C C . ASP A 1 71 ? 8.583 -3.552 -12.885 1.00 98.56 71 ASP A C 1
ATOM 570 O O . ASP A 1 71 ? 7.625 -3.274 -13.612 1.00 98.56 71 ASP A O 1
ATOM 574 N N . THR A 1 72 ? 9.108 -2.658 -12.045 1.00 98.38 72 THR A N 1
ATOM 575 C CA . THR A 1 72 ? 8.575 -1.291 -11.888 1.00 98.38 72 THR A CA 1
ATOM 576 C C . THR A 1 72 ? 8.867 -0.381 -13.082 1.00 98.38 72 THR A C 1
ATOM 578 O O . THR A 1 72 ? 8.451 0.768 -13.071 1.00 98.38 72 THR A O 1
ATOM 581 N N . ASN A 1 73 ? 9.574 -0.848 -14.116 1.00 98.38 73 ASN A N 1
ATOM 582 C CA . ASN A 1 73 ? 9.644 -0.139 -15.398 1.00 98.38 73 ASN A CA 1
ATOM 583 C C . ASN A 1 73 ? 8.444 -0.462 -16.310 1.00 98.38 73 ASN A C 1
ATOM 585 O O . ASN A 1 73 ? 8.275 0.186 -17.340 1.00 98.38 73 ASN A O 1
ATOM 589 N N . LYS A 1 74 ? 7.644 -1.486 -15.971 1.00 98.44 74 LYS A N 1
ATOM 590 C CA . LYS A 1 74 ? 6.552 -2.015 -16.810 1.00 98.44 74 LYS A CA 1
ATOM 591 C C . LYS A 1 74 ? 5.180 -1.960 -16.149 1.00 98.44 74 LYS A C 1
ATOM 593 O O . LYS A 1 74 ? 4.184 -1.916 -16.862 1.00 98.44 74 LYS A O 1
ATOM 598 N N . TYR A 1 75 ? 5.132 -1.997 -14.820 1.00 98.62 75 TYR A N 1
ATOM 599 C CA . TYR A 1 75 ? 3.897 -2.047 -14.044 1.00 98.62 75 TYR A CA 1
ATOM 600 C C . TYR A 1 75 ? 3.824 -0.890 -13.056 1.00 98.62 75 TYR A C 1
ATOM 602 O O . TYR A 1 75 ? 4.822 -0.565 -12.408 1.00 98.62 75 TYR A O 1
ATOM 610 N N . THR A 1 76 ? 2.627 -0.331 -12.896 1.00 98.56 76 THR A N 1
ATOM 611 C CA . THR A 1 76 ? 2.310 0.533 -11.757 1.00 98.56 76 THR A CA 1
ATOM 612 C C . THR A 1 76 ? 1.947 -0.358 -10.577 1.00 98.56 76 THR A C 1
ATOM 614 O O . THR A 1 76 ? 1.024 -1.170 -10.652 1.00 98.56 76 THR A O 1
ATOM 617 N N . ILE A 1 77 ? 2.682 -0.231 -9.480 1.00 98.44 77 ILE A N 1
ATOM 618 C CA . ILE A 1 77 ? 2.442 -1.007 -8.265 1.00 98.44 77 ILE A CA 1
ATOM 619 C C . ILE A 1 77 ? 1.626 -0.158 -7.306 1.00 98.44 77 ILE A C 1
ATOM 621 O O . ILE A 1 77 ? 2.043 0.951 -6.981 1.00 98.44 77 ILE A O 1
ATOM 625 N N . ILE A 1 78 ? 0.506 -0.697 -6.832 1.00 98.31 78 ILE A N 1
ATOM 626 C CA . ILE A 1 78 ? -0.284 -0.116 -5.744 1.00 98.31 78 ILE A CA 1
ATOM 627 C C . ILE A 1 78 ? -0.116 -1.020 -4.530 1.00 98.31 78 ILE A C 1
ATOM 629 O O . ILE A 1 78 ? -0.297 -2.232 -4.631 1.00 98.31 78 ILE A O 1
ATOM 633 N N . SER A 1 79 ? 0.220 -0.441 -3.384 1.00 97.94 79 SER A N 1
ATOM 634 C CA . SER A 1 79 ? 0.251 -1.166 -2.117 1.00 97.94 79 SER A CA 1
ATOM 635 C C . SER A 1 79 ? -0.455 -0.358 -1.043 1.00 97.94 79 SER A C 1
ATOM 637 O O . SER A 1 79 ? -0.135 0.813 -0.838 1.00 97.94 79 SER A O 1
ATOM 639 N N . ILE A 1 80 ? -1.439 -0.974 -0.396 1.00 96.38 80 ILE A N 1
ATOM 640 C CA . ILE A 1 80 ? -2.360 -0.323 0.540 1.00 96.38 80 ILE A CA 1
ATOM 641 C C . ILE A 1 80 ? -1.975 -0.743 1.958 1.00 96.38 80 ILE A C 1
ATOM 643 O O . ILE A 1 80 ? -1.696 -1.919 2.194 1.00 96.38 80 ILE A O 1
ATOM 647 N N . ASN A 1 81 ? -1.946 0.202 2.896 1.00 96.56 81 ASN A N 1
ATOM 648 C CA . ASN A 1 81 ? -1.867 -0.133 4.314 1.00 96.56 81 ASN A CA 1
ATOM 649 C C . ASN A 1 81 ? -3.216 -0.678 4.772 1.00 96.56 81 ASN A C 1
ATOM 651 O O . ASN A 1 81 ? -4.245 -0.032 4.585 1.00 96.56 81 ASN A O 1
ATOM 655 N N . VAL A 1 82 ? -3.206 -1.858 5.388 1.00 94.88 82 VAL A N 1
ATOM 656 C CA . VAL A 1 82 ? -4.387 -2.384 6.074 1.00 94.88 82 VAL A CA 1
ATOM 657 C C . VAL A 1 82 ? -4.815 -1.363 7.141 1.00 94.88 82 VAL A C 1
ATOM 659 O O . VAL A 1 82 ? -3.948 -0.896 7.890 1.00 94.88 82 VAL A O 1
ATOM 662 N N . PRO A 1 83 ? -6.111 -1.003 7.213 1.00 94.25 83 PRO A N 1
ATOM 663 C CA . PRO A 1 83 ? -6.622 -0.066 8.209 1.00 94.25 83 PRO A CA 1
ATOM 664 C C . PRO A 1 83 ? -6.159 -0.410 9.624 1.00 94.25 83 PRO A C 1
ATOM 666 O O . PRO A 1 83 ? -6.119 -1.580 10.005 1.00 94.25 83 PRO A O 1
ATOM 669 N N . GLY A 1 84 ? -5.780 0.606 10.401 1.00 93.88 84 GLY A N 1
ATOM 670 C CA . GLY A 1 84 ? -5.315 0.425 11.775 1.00 93.88 84 GLY A CA 1
ATOM 671 C C . GLY A 1 84 ? -3.871 -0.067 11.934 1.00 93.88 84 GLY A C 1
ATOM 672 O O . GLY A 1 84 ? -3.404 -0.153 13.066 1.00 93.88 84 GLY A O 1
ATOM 673 N N . ASN A 1 85 ? -3.117 -0.343 10.857 1.00 94.25 85 ASN A N 1
ATOM 674 C CA . ASN A 1 85 ? -1.728 -0.820 10.984 1.00 94.25 85 ASN A CA 1
ATOM 675 C C . ASN A 1 85 ? -0.740 0.234 11.541 1.00 94.25 85 ASN A C 1
ATOM 677 O O . ASN A 1 85 ? 0.395 -0.108 11.878 1.00 94.25 85 ASN A O 1
ATOM 681 N N . GLY A 1 86 ? -1.146 1.509 11.602 1.00 95.12 86 GLY A N 1
ATOM 682 C CA . GLY A 1 86 ? -0.376 2.621 12.167 1.00 95.12 86 GLY A CA 1
ATOM 683 C C . GLY A 1 86 ? 0.839 3.068 11.347 1.00 95.12 86 GLY A C 1
ATOM 684 O O . GLY A 1 86 ? 1.656 3.850 11.835 1.00 95.12 86 GLY A O 1
ATOM 685 N N . TYR A 1 87 ? 1.005 2.592 10.109 1.00 96.44 87 TYR A N 1
ATOM 686 C CA . TYR A 1 87 ? 2.169 2.944 9.293 1.00 96.44 87 TYR A CA 1
ATOM 687 C C . TYR A 1 87 ? 2.185 4.415 8.862 1.00 96.44 87 TYR A C 1
ATOM 689 O O . TYR A 1 87 ? 3.259 4.958 8.603 1.00 96.44 87 TYR A O 1
ATOM 697 N N . ASP A 1 88 ? 1.036 5.074 8.788 1.00 95.94 88 ASP A N 1
ATOM 698 C CA . ASP A 1 88 ? 0.923 6.500 8.470 1.00 95.94 88 ASP A CA 1
ATOM 699 C C . ASP A 1 88 ? 1.193 7.433 9.658 1.00 95.94 88 ASP A C 1
ATOM 701 O O . ASP A 1 88 ? 1.364 8.631 9.444 1.00 95.94 88 ASP A O 1
ATOM 705 N N . GLU A 1 89 ? 1.325 6.886 10.872 1.00 95.94 89 GLU A N 1
ATOM 706 C CA . GLU A 1 89 ? 1.560 7.631 12.117 1.00 95.94 89 GLU A CA 1
ATOM 707 C C . GLU A 1 89 ? 0.452 8.654 12.434 1.00 95.94 89 GLU A C 1
ATOM 709 O O . GLU A 1 89 ? 0.698 9.628 13.147 1.00 95.94 89 GLU A O 1
ATOM 714 N N . LYS A 1 90 ? -0.768 8.422 11.931 1.00 95.62 90 LYS A N 1
ATOM 715 C CA . LYS A 1 90 ? -1.962 9.209 12.255 1.00 95.62 90 LYS A CA 1
ATOM 716 C C . LYS A 1 90 ? -2.780 8.494 13.337 1.00 95.62 90 LYS A C 1
ATOM 718 O O . LYS A 1 90 ? -3.367 7.452 13.040 1.00 95.62 90 LYS A O 1
ATOM 723 N N . PRO A 1 91 ? -2.831 9.000 14.585 1.00 95.50 91 PRO A N 1
ATOM 724 C CA . PRO A 1 91 ? -3.616 8.377 15.653 1.00 95.50 91 PRO A CA 1
ATOM 725 C C . PRO A 1 91 ? -5.094 8.185 15.295 1.00 95.50 91 PRO A C 1
ATOM 727 O O . PRO A 1 91 ? -5.686 7.190 15.691 1.00 95.50 91 PRO A O 1
ATOM 730 N N . GLU A 1 92 ? -5.671 9.095 14.511 1.00 94.12 92 GLU A N 1
ATOM 731 C CA . GLU A 1 92 ? -7.055 9.040 14.033 1.00 94.12 92 GLU A CA 1
ATOM 732 C C . GLU A 1 92 ? -7.348 7.880 13.065 1.00 94.12 92 GLU A C 1
ATOM 734 O O . GLU A 1 92 ? -8.505 7.497 12.921 1.00 94.12 92 GLU A O 1
ATOM 739 N N . ASN A 1 93 ? -6.317 7.295 12.442 1.00 95.19 93 ASN A N 1
ATOM 740 C CA . ASN A 1 93 ? -6.448 6.142 11.544 1.00 95.19 93 ASN A CA 1
ATOM 741 C C . ASN A 1 93 ? -6.221 4.802 12.269 1.00 95.19 93 ASN A C 1
ATOM 743 O O . ASN A 1 93 ? -6.273 3.736 11.645 1.00 95.19 93 ASN A O 1
ATOM 747 N N . LEU A 1 94 ? -5.949 4.831 13.580 1.00 95.31 94 LEU A N 1
ATOM 748 C CA . LEU A 1 94 ? -5.901 3.626 14.401 1.00 95.31 94 LEU A CA 1
ATOM 749 C C . LEU A 1 94 ? -7.318 3.121 14.684 1.00 95.31 94 LEU A C 1
ATOM 751 O O . LEU A 1 94 ? -8.245 3.895 14.908 1.00 95.31 94 LEU A O 1
ATOM 755 N N . ILE A 1 95 ? -7.467 1.799 14.715 1.00 93.56 95 ILE A N 1
ATOM 756 C CA . ILE A 1 95 ? -8.712 1.135 15.100 1.00 93.56 95 ILE A CA 1
ATOM 757 C C . ILE A 1 95 ? -8.529 0.618 16.526 1.00 93.56 95 ILE A C 1
ATOM 759 O O . ILE A 1 95 ? -7.778 -0.329 16.755 1.00 93.56 95 ILE A O 1
ATOM 763 N N . GLU A 1 96 ? -9.177 1.274 17.490 1.00 91.19 96 GLU A N 1
ATOM 764 C CA . GLU A 1 96 ? -9.086 0.896 18.906 1.00 91.19 96 GLU A CA 1
ATOM 765 C C . GLU A 1 96 ? -9.902 -0.364 19.216 1.00 91.19 96 GLU A C 1
ATOM 767 O O . GLU A 1 96 ? -9.432 -1.249 19.933 1.00 91.19 96 GLU A O 1
ATOM 772 N N . ASN A 1 97 ? -11.110 -0.464 18.653 1.00 92.75 97 ASN A N 1
ATOM 773 C CA . ASN A 1 97 ? -11.946 -1.649 18.769 1.00 92.75 97 ASN A CA 1
ATOM 774 C C . ASN A 1 97 ? -11.762 -2.553 17.545 1.00 92.75 97 ASN A C 1
ATOM 776 O O . ASN A 1 97 ? -12.230 -2.246 16.451 1.00 92.75 97 ASN A O 1
ATOM 780 N N . PHE A 1 98 ? -11.108 -3.698 17.738 1.00 88.56 98 PHE A N 1
ATOM 781 C CA . PHE A 1 98 ? -10.817 -4.647 16.659 1.00 88.56 98 PHE A CA 1
ATOM 782 C C . PHE A 1 98 ? -12.076 -5.228 15.983 1.00 88.56 98 PHE A C 1
ATOM 784 O O . PHE A 1 98 ? -11.977 -5.785 14.894 1.00 88.56 98 PHE A O 1
ATOM 791 N N . GLU A 1 99 ? -13.257 -5.119 16.599 1.00 90.31 99 GLU A N 1
ATOM 792 C CA . GLU A 1 99 ? -14.520 -5.584 16.007 1.00 90.31 99 GLU A CA 1
ATOM 793 C C . GLU A 1 99 ? -15.080 -4.625 14.942 1.00 90.31 99 GLU A C 1
ATOM 795 O O . GLU A 1 99 ? -15.847 -5.053 14.071 1.00 90.31 99 GLU A O 1
ATOM 800 N N . ASP A 1 100 ? -14.676 -3.349 14.973 1.00 92.06 100 ASP A N 1
ATOM 801 C CA . ASP A 1 100 ? -15.186 -2.318 14.062 1.00 92.06 100 ASP A CA 1
ATOM 802 C C . ASP A 1 100 ? -14.751 -2.588 12.615 1.00 92.06 100 ASP A C 1
ATOM 804 O O . ASP A 1 100 ? -15.498 -2.315 11.673 1.00 92.06 100 ASP A O 1
ATOM 808 N N . PHE A 1 101 ? -13.571 -3.191 12.429 1.00 91.00 101 PHE A N 1
ATOM 809 C CA . PHE A 1 101 ? -13.033 -3.560 11.124 1.00 91.00 101 PHE A CA 1
ATOM 810 C C . PHE A 1 101 ? -12.360 -4.932 11.161 1.00 91.00 101 PHE A C 1
ATOM 812 O O . PHE A 1 101 ? -11.355 -5.137 11.837 1.00 91.00 101 PHE A O 1
ATOM 819 N N . ASN A 1 102 ? -12.859 -5.845 10.330 1.00 86.56 102 ASN A N 1
ATOM 820 C CA . ASN A 1 102 ? -12.227 -7.127 10.056 1.00 86.56 102 ASN A CA 1
ATOM 821 C C . ASN A 1 102 ? -11.967 -7.240 8.553 1.00 86.56 102 ASN A C 1
ATOM 823 O O . ASN A 1 102 ? -12.868 -7.030 7.739 1.00 86.56 102 ASN A O 1
ATOM 827 N N . ALA A 1 103 ? -10.727 -7.556 8.178 1.00 77.38 103 ALA A N 1
ATOM 828 C CA . ALA A 1 103 ? -10.408 -7.871 6.794 1.00 77.38 103 ALA A CA 1
ATOM 829 C C . ALA A 1 103 ? -10.999 -9.248 6.463 1.00 77.38 103 ALA A C 1
ATOM 831 O O . ALA A 1 103 ? -10.682 -10.221 7.140 1.00 77.38 103 ALA A O 1
ATOM 832 N N . ARG A 1 104 ? -11.852 -9.319 5.438 1.00 72.81 104 ARG A N 1
ATOM 833 C CA . ARG A 1 104 ? -12.423 -10.584 4.965 1.00 72.81 104 ARG A CA 1
ATOM 834 C C . ARG A 1 104 ? -11.318 -11.508 4.447 1.00 72.81 104 ARG A C 1
ATOM 836 O O . ARG A 1 104 ? -10.546 -11.088 3.580 1.00 72.81 104 ARG A O 1
ATOM 843 N N . ASP A 1 105 ? -11.308 -12.757 4.897 1.00 56.69 105 ASP A N 1
ATOM 844 C CA . ASP A 1 105 ? -10.740 -13.901 4.180 1.00 56.69 105 ASP A CA 1
ATOM 845 C C . ASP A 1 105 ? -11.837 -14.749 3.514 1.00 56.69 105 ASP A C 1
ATOM 847 O O . ASP A 1 105 ? -12.885 -15.022 4.138 1.00 56.69 105 ASP A O 1
#

pLDDT: mean 94.2, std 7.66, range [52.72, 98.62]

Foldseek 3Di:
DDDPKDKDWDAFDAAPLGQTDRTQIWIKDKFADDPPPAAEDEDEDDDLDARQQADPPHPPNQQDYPPHVNHSPHYIYMYIGDFQSCPVVDPVSHDPDPSRDDDDD

Secondary structure (DSSP, 8-state):
-----EEEEEEEEEPTT--EEEEEEEEEEEESSPTTSS-EEEEE--TT--S--SSTT-TTTTTEETTSSEETTT-EEEEEPPTT--TT--GGG--SSTTS-----